Protein AF-A0A9E4L4M5-F1 (afdb_monomer_lite)

Sequence (62 aa):
MSEETTDLGRTQDDEWEGARISRPAGDTAKVRNCMACGEPFESEGWHNRMCRRCRKRTYYDG

pLDDT: mean 72.0, std 17.26, range [37.69, 94.81]

Foldseek 3Di:
DDDDPDDPDDDPVVVPVPPPVPQPPQQDFDFDQAPVPRDTDTANGPPGRHDPVVVVVVVVVD

Structure (mmCIF, N/CA/C/O backbone):
data_AF-A0A9E4L4M5-F1
#
_entry.id   AF-A0A9E4L4M5-F1
#
loop_
_atom_site.group_PDB
_atom_site.id
_atom_site.type_symbol
_atom_site.label_atom_id
_atom_site.label_alt_id
_atom_site.label_comp_id
_atom_site.label_asym_id
_atom_site.label_entity_id
_atom_site.label_seq_id
_atom_site.pdbx_PDB_ins_code
_atom_site.Cartn_x
_atom_site.Cartn_y
_atom_site.Cartn_z
_atom_site.occupancy
_atom_site.B_iso_or_equiv
_atom_site.auth_seq_id
_atom_site.auth_comp_id
_atom_site.auth_asym_id
_atom_site.auth_atom_id
_atom_site.pdbx_PDB_model_num
ATOM 1 N N . MET A 1 1 ? 24.376 -44.171 -48.128 1.00 37.69 1 MET A N 1
ATOM 2 C CA . MET A 1 1 ? 24.975 -43.889 -46.812 1.00 37.69 1 MET A CA 1
ATOM 3 C C . MET A 1 1 ? 24.027 -42.940 -46.114 1.00 37.69 1 MET A C 1
ATOM 5 O O . MET A 1 1 ? 23.705 -41.909 -46.686 1.00 37.69 1 MET A O 1
ATOM 9 N N . SER A 1 2 ? 23.455 -43.409 -45.010 1.00 58.31 2 SER A N 1
ATOM 10 C CA . SER A 1 2 ? 22.485 -42.711 -44.170 1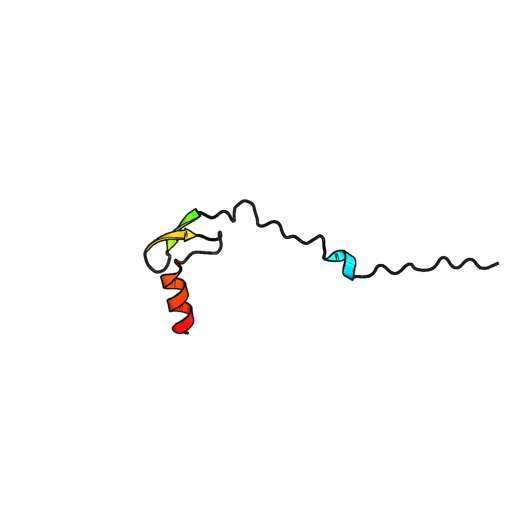.00 58.31 2 SER A CA 1
ATOM 11 C C . SER A 1 2 ? 23.186 -41.613 -43.390 1.00 58.31 2 SER A C 1
ATOM 13 O O . SER A 1 2 ? 24.190 -41.928 -42.767 1.00 58.31 2 SER A O 1
ATOM 15 N N . GLU A 1 3 ? 22.638 -40.402 -43.352 1.00 52.25 3 GLU A N 1
ATOM 16 C CA . GLU A 1 3 ? 22.927 -39.456 -42.269 1.00 52.25 3 GLU A CA 1
ATOM 17 C C . GLU A 1 3 ? 21.606 -38.831 -41.822 1.00 52.25 3 GLU A C 1
ATOM 19 O O . GLU A 1 3 ? 21.137 -37.797 -42.288 1.00 52.25 3 GLU A O 1
ATOM 24 N N . GLU A 1 4 ? 20.969 -39.615 -40.960 1.00 55.75 4 GLU A N 1
ATOM 25 C CA . GLU A 1 4 ? 19.941 -39.257 -39.999 1.00 55.75 4 GLU A CA 1
ATOM 26 C C . GLU A 1 4 ? 20.457 -38.092 -39.143 1.00 55.75 4 GLU A C 1
ATOM 28 O O . GLU A 1 4 ? 21.338 -38.265 -38.303 1.00 55.75 4 GLU A O 1
ATOM 33 N N . THR A 1 5 ? 19.960 -36.878 -39.385 1.00 57.69 5 THR A N 1
ATOM 34 C CA . THR A 1 5 ? 20.271 -35.737 -38.521 1.00 57.69 5 THR A CA 1
ATOM 35 C C . THR A 1 5 ? 19.303 -35.766 -37.348 1.00 57.69 5 THR A C 1
ATOM 37 O O . THR A 1 5 ? 18.140 -35.382 -37.467 1.00 57.69 5 THR A O 1
ATOM 40 N N . THR A 1 6 ? 19.802 -36.290 -36.237 1.00 57.03 6 THR A N 1
ATOM 41 C CA . THR A 1 6 ? 19.167 -36.389 -34.925 1.00 57.03 6 THR A CA 1
ATOM 42 C C . THR A 1 6 ? 18.438 -35.114 -34.499 1.00 57.03 6 THR A C 1
ATOM 44 O O . THR A 1 6 ? 19.037 -34.042 -34.396 1.00 57.03 6 THR A O 1
ATOM 47 N N . ASP A 1 7 ? 17.152 -35.297 -34.196 1.00 57.00 7 ASP A N 1
ATOM 48 C CA . ASP A 1 7 ? 16.298 -34.480 -33.334 1.00 57.00 7 ASP A CA 1
ATOM 49 C C . ASP A 1 7 ? 17.013 -34.211 -32.000 1.00 57.00 7 ASP A C 1
ATOM 51 O O . ASP A 1 7 ? 17.053 -35.054 -31.103 1.00 57.00 7 ASP A O 1
ATOM 55 N N . LEU A 1 8 ? 17.663 -33.051 -31.885 1.00 56.06 8 LEU A N 1
ATOM 56 C CA . LEU A 1 8 ? 18.190 -32.587 -30.607 1.00 56.06 8 LEU A CA 1
ATOM 57 C C . LEU A 1 8 ? 17.035 -31.959 -29.832 1.00 56.06 8 LEU A C 1
ATOM 59 O O . LEU A 1 8 ? 16.699 -30.787 -30.004 1.00 56.06 8 LEU A O 1
ATOM 63 N N . GLY A 1 9 ? 16.422 -32.811 -29.011 1.00 53.06 9 GLY A N 1
ATOM 64 C CA . GLY A 1 9 ? 15.312 -32.516 -28.124 1.00 53.06 9 GLY A CA 1
ATOM 65 C C . GLY A 1 9 ? 15.473 -31.200 -27.368 1.00 53.06 9 GLY A C 1
ATOM 66 O O . GLY A 1 9 ? 16.361 -31.019 -26.537 1.00 53.06 9 GLY A O 1
ATOM 67 N N . ARG A 1 10 ? 14.536 -30.298 -27.648 1.00 47.31 10 ARG A N 1
ATOM 68 C CA . ARG A 1 10 ? 14.249 -29.091 -26.879 1.00 47.31 10 ARG A CA 1
ATOM 69 C C . ARG A 1 10 ? 13.709 -29.511 -25.509 1.00 47.31 10 ARG A C 1
ATOM 71 O O . ARG A 1 10 ? 12.538 -29.868 -25.388 1.00 47.31 10 ARG A O 1
ATOM 78 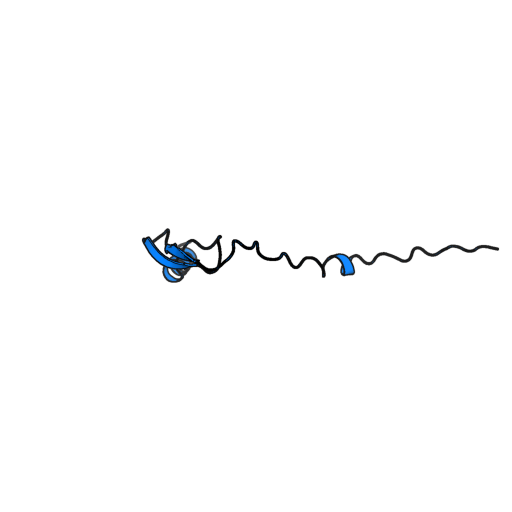N N . THR A 1 11 ? 14.557 -29.522 -24.485 1.00 52.66 11 THR A N 1
ATOM 79 C CA . THR A 1 11 ? 14.136 -29.778 -23.103 1.00 52.66 11 THR A CA 1
ATOM 80 C C . THR A 1 11 ? 13.273 -28.614 -22.610 1.00 52.66 11 THR A C 1
ATOM 82 O O . THR A 1 11 ? 13.677 -27.456 -22.683 1.00 52.66 11 THR A O 1
ATOM 85 N N . GLN A 1 12 ? 12.063 -28.926 -22.137 1.00 48.22 12 GLN A N 1
ATOM 86 C CA . GLN A 1 12 ? 11.061 -27.966 -21.643 1.00 48.22 12 GLN A CA 1
ATOM 87 C C . GLN A 1 12 ? 11.518 -27.162 -20.410 1.00 48.22 12 GLN A C 1
ATOM 89 O O . GLN A 1 12 ? 10.864 -26.190 -20.041 1.00 48.22 12 GLN A O 1
ATOM 94 N N . ASP A 1 13 ? 12.640 -27.529 -19.791 1.00 48.66 13 ASP A N 1
ATOM 95 C CA . ASP A 1 13 ? 13.141 -26.926 -18.554 1.00 48.66 13 ASP A CA 1
ATOM 96 C C . ASP A 1 13 ? 13.891 -25.589 -18.751 1.00 48.66 13 ASP A C 1
ATOM 98 O O . ASP A 1 13 ? 13.994 -24.807 -17.809 1.00 48.66 13 ASP A O 1
ATOM 102 N N . ASP A 1 14 ? 14.348 -25.265 -19.968 1.00 50.00 14 ASP A N 1
ATOM 103 C CA . ASP A 1 14 ? 15.013 -23.980 -20.282 1.00 50.00 14 ASP A CA 1
ATOM 104 C C . ASP A 1 14 ? 14.017 -22.816 -20.482 1.00 50.00 14 ASP A C 1
ATOM 106 O O . ASP A 1 14 ? 14.395 -21.644 -20.509 1.00 50.00 14 ASP A O 1
ATOM 110 N N . GLU A 1 15 ? 12.719 -23.109 -20.619 1.00 51.72 15 GLU A N 1
ATOM 111 C CA . GLU A 1 15 ? 11.707 -22.109 -20.991 1.00 51.72 15 GLU A CA 1
ATOM 112 C C . GLU A 1 15 ? 11.224 -21.252 -19.798 1.00 51.72 15 GLU A C 1
ATOM 114 O O . GLU A 1 15 ? 10.574 -20.223 -19.988 1.00 51.72 15 GLU A O 1
ATOM 119 N N . TRP A 1 16 ? 11.583 -21.618 -18.560 1.00 56.66 16 TRP A N 1
ATOM 120 C CA . TRP A 1 16 ? 11.070 -20.982 -17.334 1.00 56.66 16 TRP A CA 1
ATOM 121 C C . TRP A 1 16 ? 12.042 -20.045 -16.590 1.00 56.66 16 TRP A C 1
ATOM 123 O O . TRP A 1 16 ? 11.605 -19.298 -15.714 1.00 56.66 16 TRP A O 1
ATOM 133 N N . GLU A 1 17 ? 13.325 -19.978 -16.960 1.00 52.41 17 GLU A N 1
ATOM 134 C CA . GLU A 1 17 ? 14.318 -19.062 -16.344 1.00 52.41 17 GLU A CA 1
ATOM 135 C C . GLU A 1 17 ? 14.165 -17.589 -16.799 1.00 52.41 17 GLU A C 1
ATOM 137 O O . GLU A 1 17 ? 14.719 -16.662 -16.197 1.00 52.41 17 GLU A O 1
ATOM 142 N N . GLY A 1 18 ? 13.373 -17.343 -17.850 1.00 50.97 18 GLY A N 1
ATOM 143 C CA . GLY A 1 18 ? 13.083 -16.005 -18.381 1.00 50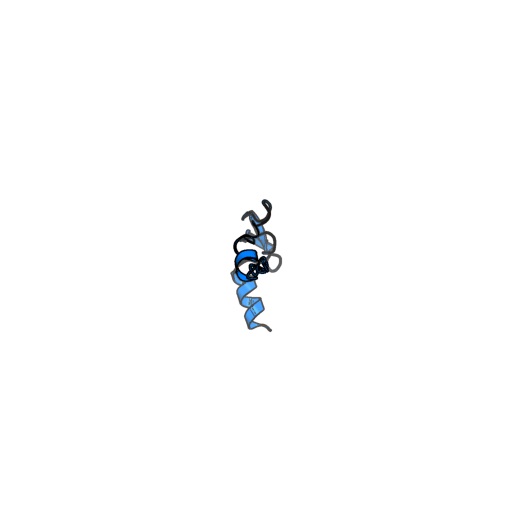.97 18 GLY A CA 1
ATOM 144 C C . GLY A 1 18 ? 11.860 -15.321 -17.761 1.00 50.97 18 GLY A C 1
ATOM 145 O O . GLY A 1 18 ? 11.689 -14.110 -17.906 1.00 50.97 18 GLY A O 1
ATOM 146 N N . ALA A 1 19 ? 11.017 -16.053 -17.029 1.00 58.00 19 ALA A N 1
ATOM 147 C CA . ALA A 1 19 ? 9.762 -15.540 -16.481 1.00 58.00 19 ALA A CA 1
ATOM 148 C C . ALA A 1 19 ? 9.952 -14.828 -15.132 1.00 58.00 19 ALA A C 1
ATOM 150 O O . ALA A 1 19 ? 9.141 -14.957 -14.212 1.00 58.00 19 ALA A O 1
ATOM 151 N N . ARG A 1 20 ? 11.005 -14.014 -15.002 1.00 60.81 20 ARG A N 1
ATOM 152 C CA . ARG A 1 20 ? 11.040 -12.986 -13.958 1.00 60.81 20 ARG A CA 1
ATOM 153 C C . ARG A 1 20 ? 9.995 -11.962 -14.370 1.00 60.81 20 ARG A C 1
ATOM 155 O O . ARG A 1 20 ? 10.304 -11.027 -15.102 1.00 60.81 20 ARG A O 1
ATOM 162 N N . ILE A 1 21 ? 8.740 -12.184 -13.979 1.00 62.22 21 ILE A N 1
ATOM 163 C CA . ILE A 1 21 ? 7.659 -11.221 -14.176 1.00 62.22 21 ILE A CA 1
ATOM 164 C C . ILE A 1 21 ? 8.076 -9.981 -13.390 1.00 62.22 21 ILE A C 1
ATOM 166 O O . ILE A 1 21 ? 7.858 -9.885 -12.181 1.00 62.22 21 ILE A O 1
ATOM 170 N N . SER A 1 22 ? 8.773 -9.068 -14.068 1.00 63.66 22 SER A N 1
ATOM 171 C CA . SER A 1 22 ? 9.150 -7.770 -13.538 1.00 63.66 22 SER A CA 1
ATOM 172 C C . SER A 1 22 ? 7.874 -7.144 -13.014 1.00 63.66 22 SER A C 1
ATOM 174 O O . SER A 1 22 ? 6.934 -6.916 -13.781 1.00 63.66 22 SER A O 1
ATOM 176 N N . ARG A 1 23 ? 7.808 -6.939 -11.693 1.00 60.88 23 ARG A N 1
ATOM 177 C CA . ARG A 1 23 ? 6.639 -6.316 -11.075 1.00 60.88 23 ARG A CA 1
ATOM 178 C C . ARG A 1 23 ? 6.366 -5.007 -11.817 1.00 60.88 23 ARG A C 1
ATOM 180 O O . ARG A 1 23 ? 7.320 -4.267 -12.081 1.00 60.88 23 ARG A O 1
ATOM 187 N N . PRO A 1 24 ? 5.111 -4.731 -12.208 1.00 63.44 24 PRO A N 1
ATOM 188 C CA . PRO A 1 24 ? 4.807 -3.542 -12.987 1.00 63.44 24 PRO A CA 1
ATOM 189 C C . PRO A 1 24 ? 5.333 -2.313 -12.243 1.00 63.44 24 PRO A C 1
ATOM 191 O O . PRO A 1 24 ? 5.211 -2.234 -11.025 1.00 63.44 24 PRO A O 1
ATOM 194 N N . ALA A 1 25 ? 5.902 -1.338 -12.956 1.00 61.38 25 ALA A N 1
ATOM 195 C CA . ALA A 1 25 ? 6.549 -0.158 -12.360 1.00 61.38 25 ALA A CA 1
ATOM 196 C C . ALA A 1 25 ? 5.633 0.661 -11.410 1.00 61.38 25 ALA A C 1
ATOM 198 O O . ALA A 1 25 ? 6.102 1.481 -10.620 1.00 61.38 25 ALA A O 1
ATOM 199 N N . GLY A 1 26 ? 4.317 0.421 -11.457 1.00 59.75 26 GLY A N 1
ATOM 200 C CA . GLY A 1 26 ? 3.313 0.976 -10.546 1.00 59.75 26 GLY A CA 1
ATOM 201 C C . GLY A 1 26 ? 3.098 0.209 -9.233 1.00 59.75 26 GLY A C 1
ATOM 202 O O . GLY A 1 26 ? 2.343 0.691 -8.390 1.00 59.75 26 GLY A O 1
ATOM 203 N N . ASP A 1 27 ? 3.753 -0.936 -9.030 1.00 62.41 27 ASP A N 1
ATOM 204 C CA . ASP A 1 27 ? 3.716 -1.746 -7.801 1.00 62.41 27 ASP A CA 1
ATOM 205 C C . ASP A 1 27 ? 4.696 -1.215 -6.739 1.00 62.41 27 ASP A C 1
ATOM 207 O O . ASP A 1 27 ? 5.325 -1.949 -5.981 1.00 62.41 27 ASP A O 1
ATOM 211 N N . THR A 1 28 ? 4.876 0.104 -6.729 1.00 63.84 28 THR A N 1
ATOM 212 C CA . THR A 1 28 ? 5.721 0.807 -5.773 1.00 63.84 28 THR A CA 1
ATOM 213 C C . THR A 1 28 ? 4.978 0.990 -4.463 1.00 63.84 28 THR A C 1
ATOM 215 O O . THR A 1 28 ? 3.779 1.296 -4.439 1.00 63.84 28 THR A O 1
ATOM 218 N N . ALA A 1 29 ? 5.711 0.834 -3.362 1.00 67.50 29 ALA A N 1
ATOM 219 C CA . ALA A 1 29 ? 5.179 1.113 -2.047 1.00 67.50 29 ALA A CA 1
ATOM 220 C C . ALA A 1 29 ? 4.730 2.578 -1.966 1.00 67.50 29 ALA A C 1
ATOM 222 O O . ALA A 1 29 ?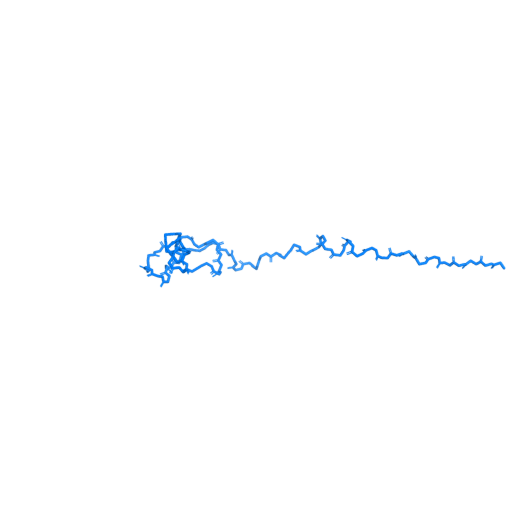 5.484 3.494 -2.294 1.00 67.50 29 ALA A O 1
ATOM 223 N N . LYS A 1 30 ? 3.472 2.800 -1.586 1.00 79.19 30 LYS A N 1
ATOM 224 C CA . LYS A 1 30 ? 2.877 4.136 -1.448 1.00 79.19 30 LYS A CA 1
ATOM 225 C C . LYS A 1 30 ? 2.126 4.208 -0.134 1.00 79.19 30 LYS A C 1
ATOM 227 O O . LYS A 1 30 ? 1.499 3.228 0.268 1.00 79.19 30 LYS A O 1
ATOM 232 N N . VAL A 1 31 ? 2.140 5.375 0.503 1.00 88.69 31 VAL A N 1
ATOM 233 C CA . VAL A 1 31 ? 1.254 5.640 1.640 1.00 88.69 31 VAL A CA 1
ATOM 234 C C . VAL A 1 31 ? -0.183 5.716 1.121 1.00 88.69 31 VAL A C 1
ATOM 236 O O . VAL A 1 31 ? -0.470 6.445 0.170 1.00 88.69 31 VAL A O 1
ATOM 239 N N . ARG A 1 32 ? -1.082 4.916 1.698 1.00 89.69 32 ARG A N 1
ATOM 240 C CA . ARG A 1 32 ? -2.511 4.858 1.341 1.00 89.69 32 ARG A CA 1
ATOM 241 C C . ARG A 1 32 ? -3.353 4.790 2.607 1.00 89.69 32 ARG A C 1
ATOM 243 O O . ARG A 1 32 ? -2.871 4.332 3.633 1.00 89.69 32 ARG A O 1
ATOM 250 N N . ASN A 1 33 ? -4.628 5.148 2.513 1.00 94.19 33 ASN A N 1
ATOM 251 C CA . ASN A 1 33 ? -5.576 4.950 3.609 1.00 94.19 33 ASN A CA 1
ATOM 252 C C . ASN A 1 33 ? -6.108 3.511 3.595 1.00 94.19 33 ASN A C 1
ATOM 254 O O . ASN A 1 33 ? -6.464 2.978 2.538 1.00 94.19 33 ASN A O 1
ATOM 258 N N . CYS A 1 34 ? -6.146 2.873 4.763 1.00 94.25 34 CYS A N 1
ATOM 259 C CA . CYS A 1 34 ? -6.671 1.523 4.947 1.00 94.25 34 CYS A CA 1
ATOM 260 C C . CYS A 1 34 ? -8.171 1.476 4.633 1.00 94.25 34 CYS A C 1
ATOM 262 O O . CYS A 1 34 ? -8.935 2.267 5.177 1.00 94.25 34 CYS A O 1
ATOM 264 N N . MET A 1 35 ? -8.623 0.511 3.827 1.00 93.50 35 MET A N 1
ATOM 265 C CA . MET A 1 35 ? -10.053 0.394 3.487 1.00 93.50 35 MET A CA 1
ATOM 266 C C . MET A 1 35 ? -10.933 -0.077 4.654 1.00 93.50 35 MET A C 1
ATOM 268 O O . MET A 1 35 ? -12.142 0.092 4.595 1.00 93.50 35 MET A O 1
ATOM 272 N N . ALA A 1 36 ? -10.343 -0.645 5.710 1.00 93.62 36 ALA A N 1
ATOM 273 C CA . ALA A 1 36 ? -11.085 -1.116 6.879 1.00 93.62 36 ALA A CA 1
ATOM 274 C C . ALA A 1 36 ? -11.148 -0.088 8.023 1.00 93.62 36 ALA A C 1
ATOM 276 O O . ALA A 1 36 ? -12.149 -0.027 8.725 1.00 93.62 36 ALA A O 1
ATOM 277 N N . CYS A 1 37 ? -10.088 0.702 8.239 1.00 94.81 37 CYS A N 1
ATOM 278 C CA . CYS A 1 37 ? -10.011 1.637 9.371 1.00 94.81 37 CYS A CA 1
ATOM 279 C C . CYS A 1 37 ? -9.745 3.098 8.987 1.00 94.81 37 CYS A C 1
ATOM 281 O O . CYS A 1 37 ? -9.712 3.943 9.869 1.00 94.81 37 CYS A O 1
ATOM 283 N N . GLY A 1 38 ? -9.505 3.412 7.712 1.00 94.06 38 GLY A N 1
ATOM 284 C CA . GLY A 1 38 ? -9.234 4.776 7.238 1.00 94.06 38 GLY A CA 1
ATOM 285 C C . GLY A 1 38 ? -7.821 5.305 7.515 1.00 94.06 38 GLY A C 1
ATOM 286 O O . GLY A 1 38 ? -7.368 6.191 6.797 1.00 94.06 38 GLY A O 1
ATOM 287 N N . GLU A 1 39 ? -7.103 4.738 8.485 1.00 94.50 39 GLU A N 1
ATOM 288 C CA . GLU A 1 39 ? -5.745 5.170 8.852 1.00 94.50 39 GLU A CA 1
ATOM 289 C C . GLU A 1 39 ? -4.732 5.050 7.695 1.00 94.50 39 GLU A C 1
ATOM 291 O O . GLU A 1 39 ? -4.765 4.052 6.954 1.00 94.50 39 GLU A O 1
ATOM 296 N N . PRO A 1 40 ? -3.801 6.014 7.549 1.00 93.38 40 PRO A N 1
ATOM 297 C CA . PRO A 1 40 ? -2.721 5.928 6.577 1.00 93.38 40 PRO A CA 1
ATOM 298 C C . PRO A 1 40 ? -1.754 4.792 6.938 1.00 93.38 40 PRO A C 1
ATOM 300 O O . PRO A 1 40 ? -1.422 4.565 8.101 1.00 93.38 40 PRO A O 1
ATOM 303 N N . PHE A 1 41 ? -1.282 4.060 5.932 1.00 93.38 41 PHE A N 1
ATOM 304 C CA . PHE A 1 41 ? -0.302 2.989 6.093 1.00 93.38 41 PHE A CA 1
ATOM 305 C C . PHE A 1 41 ? 0.604 2.875 4.862 1.00 93.38 41 PHE A C 1
ATOM 307 O O . PHE A 1 41 ? 0.212 3.231 3.748 1.00 93.38 41 PHE A O 1
ATOM 314 N N . GLU A 1 42 ? 1.810 2.343 5.058 1.00 91.00 42 GLU A N 1
ATOM 315 C CA . GLU A 1 42 ? 2.724 2.004 3.966 1.00 91.00 42 GLU A CA 1
ATOM 316 C C . GLU A 1 42 ? 2.231 0.745 3.245 1.00 91.00 42 GLU A C 1
ATOM 318 O O . GLU A 1 42 ? 2.225 -0.361 3.795 1.00 91.00 42 GLU A O 1
ATOM 323 N N . SER A 1 43 ? 1.773 0.919 2.008 1.00 87.00 43 SER A N 1
ATOM 324 C CA . SER A 1 43 ? 1.339 -0.192 1.173 1.00 87.00 43 SER A CA 1
ATOM 325 C C . SER A 1 43 ? 2.542 -0.912 0.579 1.00 87.00 43 SER A C 1
ATOM 327 O O . SER A 1 43 ? 3.364 -0.279 -0.062 1.00 87.00 43 SER A O 1
ATOM 329 N N . GLU A 1 44 ? 2.617 -2.233 0.724 1.00 84.62 44 GLU A N 1
ATOM 330 C CA . GLU A 1 44 ? 3.695 -3.085 0.171 1.00 84.62 44 GLU A CA 1
ATOM 331 C C . GLU A 1 44 ? 3.487 -3.449 -1.322 1.00 84.62 44 GLU A C 1
ATOM 333 O O . GLU A 1 44 ? 4.219 -4.271 -1.865 1.00 84.62 44 GLU A O 1
ATOM 338 N N . GLY A 1 45 ? 2.470 -2.872 -1.973 1.00 82.94 45 GLY A N 1
ATOM 339 C CA . GLY A 1 45 ? 2.117 -3.099 -3.381 1.00 82.94 45 GLY A CA 1
ATOM 340 C C . GLY A 1 45 ? 0.779 -2.450 -3.760 1.00 82.94 45 GLY A C 1
ATOM 341 O O . GLY A 1 45 ? 0.052 -1.954 -2.893 1.00 82.94 45 GLY A O 1
ATOM 342 N N . TRP A 1 46 ? 0.414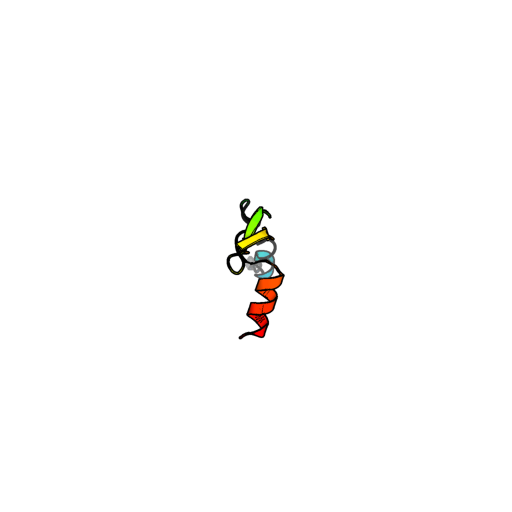 -2.438 -5.043 1.00 78.44 46 TRP A N 1
ATOM 343 C CA . TRP A 1 46 ? -0.856 -1.863 -5.522 1.00 78.44 46 TRP A CA 1
ATOM 344 C C . TRP A 1 46 ? -2.078 -2.654 -5.035 1.00 78.44 46 TRP A C 1
ATOM 346 O O . TRP A 1 46 ? -3.107 -2.065 -4.689 1.00 78.44 46 TRP A O 1
ATOM 356 N N . HIS A 1 47 ? -1.934 -3.979 -4.955 1.00 82.62 47 HIS A N 1
ATOM 357 C CA . HIS A 1 47 ? -2.967 -4.900 -4.478 1.00 82.62 47 HIS A CA 1
ATOM 358 C C . HIS A 1 47 ? -3.222 -4.777 -2.967 1.00 82.62 47 HIS A C 1
ATOM 360 O O . HIS A 1 47 ? -4.260 -5.212 -2.467 1.00 82.62 47 HIS A O 1
ATOM 366 N N . ASN A 1 48 ? -2.288 -4.189 -2.214 1.00 87.50 48 ASN A N 1
ATOM 367 C CA . ASN A 1 48 ? -2.424 -4.048 -0.776 1.00 87.50 48 ASN A CA 1
ATOM 368 C C . ASN A 1 48 ? -3.252 -2.798 -0.439 1.00 87.50 48 ASN A C 1
ATOM 370 O O . ASN A 1 48 ? -2.917 -1.664 -0.775 1.00 87.50 48 ASN A O 1
ATOM 374 N N . ARG A 1 49 ? -4.397 -3.021 0.206 1.00 91.00 49 ARG A N 1
ATOM 375 C CA . ARG A 1 49 ? -5.378 -1.974 0.528 1.00 91.00 49 ARG A CA 1
ATOM 376 C C . ARG A 1 49 ? -5.744 -1.922 2.012 1.00 91.00 49 ARG A C 1
ATOM 378 O O . ARG A 1 49 ? -6.620 -1.151 2.403 1.00 91.00 49 ARG A O 1
ATOM 385 N N . MET A 1 50 ? -5.087 -2.735 2.837 1.00 92.94 50 MET A N 1
ATOM 386 C CA . MET A 1 50 ? -5.366 -2.852 4.265 1.00 92.94 50 MET A CA 1
ATOM 387 C C . MET A 1 50 ? -4.076 -2.820 5.082 1.00 92.94 50 MET A C 1
ATOM 389 O O . MET A 1 50 ? -3.101 -3.518 4.786 1.00 92.94 50 MET A O 1
ATOM 393 N N . CYS A 1 51 ? -4.097 -2.066 6.179 1.00 93.06 51 CYS A N 1
ATOM 394 C CA . CYS A 1 51 ? -2.986 -2.046 7.119 1.00 93.06 51 CYS A CA 1
ATOM 395 C C . CYS A 1 51 ? -2.776 -3.436 7.749 1.00 93.06 51 CYS A C 1
ATOM 397 O O . CYS A 1 51 ? -3.686 -4.271 7.803 1.00 93.06 51 CYS A O 1
ATOM 399 N N . ARG A 1 52 ? -1.565 -3.694 8.262 1.00 90.44 52 ARG A N 1
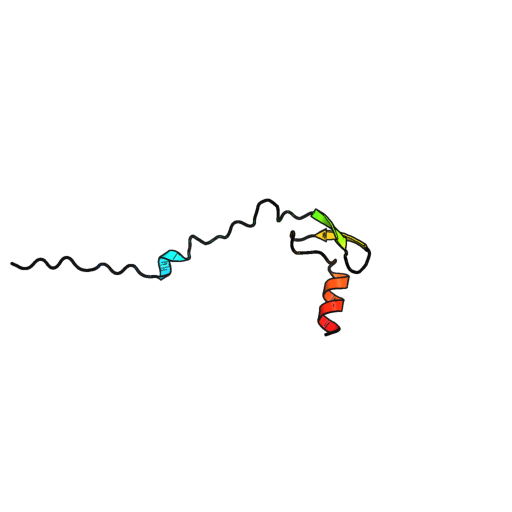ATOM 400 C CA . ARG A 1 52 ? -1.205 -4.994 8.863 1.00 90.44 52 ARG A CA 1
ATOM 401 C C . ARG A 1 52 ? -2.154 -5.409 9.996 1.00 90.44 52 ARG A C 1
ATOM 403 O O . ARG A 1 52 ? -2.445 -6.592 10.137 1.00 90.44 52 ARG A O 1
ATOM 410 N N . ARG A 1 53 ? -2.664 -4.450 10.776 1.00 91.94 53 ARG A N 1
ATOM 411 C CA . ARG A 1 53 ? -3.614 -4.703 11.872 1.00 91.94 53 ARG A CA 1
ATOM 412 C C . ARG A 1 53 ? -4.952 -5.238 11.356 1.00 91.94 53 ARG A C 1
ATOM 414 O O . ARG A 1 53 ? -5.422 -6.257 11.850 1.00 91.94 53 ARG A O 1
ATOM 421 N N . CYS A 1 54 ? -5.536 -4.581 10.355 1.00 92.44 54 CYS A N 1
ATOM 422 C CA . CYS A 1 54 ? -6.808 -5.000 9.765 1.00 92.44 54 CYS A CA 1
ATOM 423 C C . CYS A 1 54 ? -6.676 -6.321 8.998 1.00 92.44 54 CYS A C 1
ATOM 425 O O . CYS A 1 54 ? -7.531 -7.182 9.165 1.00 92.44 54 CYS A O 1
ATOM 427 N N . ARG A 1 55 ? -5.571 -6.530 8.260 1.00 89.44 55 ARG A N 1
ATOM 428 C CA . ARG A 1 55 ? -5.286 -7.808 7.575 1.00 89.44 55 ARG A CA 1
ATOM 429 C C . ARG A 1 55 ? -5.237 -9.002 8.528 1.00 89.44 55 ARG A C 1
ATOM 431 O O . ARG A 1 55 ? -5.727 -10.073 8.194 1.00 89.44 55 ARG A O 1
ATOM 438 N N . LYS A 1 56 ? -4.636 -8.832 9.711 1.00 88.69 56 LYS A N 1
ATOM 439 C CA . LYS A 1 56 ? -4.595 -9.901 10.719 1.00 88.69 56 LYS A CA 1
ATOM 440 C C . LYS A 1 56 ? -5.992 -10.245 11.219 1.00 88.69 56 LYS A C 1
ATOM 442 O O . LYS A 1 56 ? -6.298 -11.416 11.354 1.00 88.69 56 LYS A O 1
ATOM 447 N N . ARG A 1 57 ? -6.837 -9.240 11.455 1.00 85.12 57 ARG A N 1
ATOM 448 C CA . ARG A 1 57 ? -8.199 -9.447 11.956 1.00 85.12 57 ARG A CA 1
ATOM 449 C C . ARG A 1 57 ? -9.048 -10.251 10.966 1.00 85.12 57 ARG A C 1
ATOM 451 O O . ARG A 1 57 ? -9.561 -11.298 11.325 1.00 85.12 57 ARG A O 1
ATOM 458 N N . THR A 1 58 ? -9.030 -9.867 9.689 1.00 75.56 58 THR A N 1
ATOM 459 C CA . THR A 1 58 ? -9.775 -10.574 8.632 1.00 75.56 58 THR A CA 1
ATOM 460 C C . THR A 1 58 ? -9.386 -12.042 8.437 1.00 75.56 58 THR A C 1
ATOM 462 O O . THR A 1 58 ? -10.189 -12.791 7.906 1.00 75.56 58 THR A O 1
ATOM 465 N N . TYR A 1 59 ? -8.171 -12.458 8.813 1.00 71.69 59 TYR A N 1
ATOM 466 C CA . TYR A 1 59 ? -7.729 -13.850 8.652 1.00 71.69 59 TYR A CA 1
ATOM 467 C C . TYR A 1 59 ? -8.240 -14.782 9.761 1.00 71.69 59 TYR A C 1
ATOM 469 O O . TYR A 1 59 ? -8.320 -15.983 9.547 1.00 71.69 59 TYR A O 1
ATOM 477 N N . TYR A 1 60 ? -8.557 -14.249 10.945 1.00 64.75 60 TYR A N 1
ATOM 478 C CA . TYR A 1 60 ? -9.006 -15.047 12.094 1.00 64.75 60 TYR A CA 1
ATOM 479 C C . TYR A 1 60 ? -10.522 -14.969 12.339 1.00 64.75 60 TYR A C 1
ATOM 481 O O . TYR A 1 60 ? -11.025 -15.696 13.188 1.00 64.75 60 TYR A O 1
ATOM 489 N N . ASP A 1 61 ? -11.232 -14.092 11.622 1.00 61.03 61 ASP A N 1
ATOM 490 C CA . ASP A 1 61 ? -12.691 -13.917 11.710 1.00 61.03 61 ASP A CA 1
ATOM 491 C C . ASP A 1 61 ? -13.471 -14.723 10.636 1.00 61.03 61 ASP A C 1
ATOM 493 O O . ASP A 1 61 ? -14.688 -14.565 10.530 1.00 61.03 61 ASP A O 1
ATOM 497 N N . GLY A 1 62 ? -12.796 -15.548 9.821 1.00 51.19 62 GLY A N 1
ATOM 498 C CA . GLY A 1 62 ? -13.397 -16.411 8.788 1.00 51.19 62 GLY A CA 1
ATOM 499 C C . GLY A 1 62 ? -13.044 -17.876 8.991 1.00 51.19 62 GLY A C 1
ATOM 500 O O . GLY A 1 62 ? -13.895 -18.719 8.636 1.00 51.19 62 GLY A O 1
#

Secondary structure (DSSP, 8-state):
-----------GGGGSTT------TT---EEEE-TTT--EEEESSTT--S-HHHHHHHHH--

Radius of gyration: 23.88 Å; chains: 1; bounding box: 38×50×59 Å